Protein AF-A0A0V0HDE5-F1 (afdb_monomer_lite)

Foldseek 3Di:
DDADDAQAEDEAEFEPQLVVLCPPVVCVVVVVCVVHNYHYPYYDYAPDFDAQPCVVDSVSSNVVRVPTDTPDDPDD

Sequence (76 aa):
MLFMDRESSVMEFFPKGWLENAGVGQYAHHWMADQSGMKHQGAWWDPIGKDCPSPQDHLQCFLFHKDGMVGHNETC

Radius of gyration: 14.6 Å; chains: 1; bounding box: 32×26×38 Å

Structure (mmCIF, N/CA/C/O backbone):
data_AF-A0A0V0HDE5-F1
#
_entry.id   AF-A0A0V0HDE5-F1
#
loop_
_atom_site.group_PDB
_atom_site.id
_atom_site.type_symbol
_atom_site.label_atom_id
_atom_site.label_alt_id
_atom_site.label_comp_id
_atom_site.label_asym_id
_atom_site.label_entity_id
_atom_site.label_seq_id
_atom_site.pdbx_PDB_ins_code
_atom_site.Cartn_x
_atom_site.Cartn_y
_atom_site.Cartn_z
_atom_site.occupancy
_atom_site.B_iso_or_equiv
_atom_site.auth_seq_id
_atom_site.auth_comp_id
_atom_site.auth_asym_id
_atom_site.auth_atom_id
_atom_site.pdbx_PDB_model_num
ATOM 1 N N . MET A 1 1 ? -5.812 16.540 12.695 1.00 61.75 1 MET A N 1
ATOM 2 C CA . MET A 1 1 ? -6.764 15.415 12.815 1.00 61.75 1 MET A CA 1
ATOM 3 C C . MET A 1 1 ? -7.391 15.195 11.455 1.00 61.75 1 MET A C 1
ATOM 5 O O . MET A 1 1 ? -7.815 16.171 10.849 1.00 61.75 1 MET A O 1
ATOM 9 N N . LEU A 1 2 ? -7.388 13.954 10.970 1.00 69.94 2 LEU A N 1
ATOM 10 C CA . LEU A 1 2 ? -8.192 13.548 9.820 1.00 69.94 2 LEU A CA 1
ATOM 11 C C . LEU A 1 2 ? -9.573 13.166 10.354 1.00 69.94 2 LEU A C 1
ATOM 13 O O . LEU A 1 2 ? -9.669 12.347 11.265 1.00 69.94 2 LEU A O 1
ATOM 17 N N . PHE A 1 3 ? -10.620 13.800 9.840 1.00 77.12 3 PHE A N 1
ATOM 18 C CA . PHE A 1 3 ? -11.991 13.537 10.266 1.00 77.12 3 PHE A CA 1
ATOM 19 C C . PHE A 1 3 ? -12.625 12.544 9.288 1.00 77.12 3 PHE A C 1
ATOM 21 O O . PHE A 1 3 ? -13.070 12.934 8.213 1.00 77.12 3 PHE A O 1
ATOM 28 N N . MET A 1 4 ? -12.615 11.264 9.654 1.00 83.75 4 MET A N 1
ATOM 29 C CA . MET A 1 4 ? -13.381 10.197 9.001 1.00 83.75 4 MET A CA 1
ATOM 30 C C . MET A 1 4 ? -14.414 9.657 9.995 1.00 83.75 4 MET A C 1
ATOM 32 O O . MET A 1 4 ? -14.320 9.925 11.197 1.00 83.75 4 MET A O 1
ATOM 36 N N . ASP A 1 5 ? -15.401 8.914 9.505 1.00 86.25 5 ASP A N 1
ATOM 37 C CA . ASP A 1 5 ? -16.380 8.268 10.375 1.00 86.25 5 ASP A CA 1
ATOM 38 C C . ASP A 1 5 ? -15.699 7.181 11.222 1.00 86.25 5 ASP A C 1
ATOM 40 O O . ASP A 1 5 ? -15.008 6.304 10.695 1.00 86.25 5 ASP A O 1
ATOM 44 N N . ARG A 1 6 ? -15.849 7.254 12.545 1.00 84.88 6 ARG A N 1
ATOM 45 C CA . ARG A 1 6 ? -15.247 6.269 13.458 1.00 84.88 6 ARG A CA 1
ATOM 46 C C . ARG A 1 6 ? -15.943 4.924 13.297 1.00 84.88 6 ARG A C 1
ATOM 48 O O . ARG A 1 6 ? -17.136 4.891 13.035 1.00 84.88 6 ARG A O 1
ATOM 55 N N . GLU A 1 7 ? -15.213 3.824 13.480 1.00 88.50 7 GLU A N 1
ATOM 56 C CA . GLU A 1 7 ? -15.701 2.444 13.272 1.00 88.50 7 GLU A CA 1
ATOM 57 C C . GLU A 1 7 ? -16.052 2.078 11.821 1.00 88.50 7 GLU A C 1
ATOM 59 O O . GLU A 1 7 ? -16.317 0.903 11.540 1.00 88.50 7 GLU A O 1
ATOM 64 N N . SER A 1 8 ? -16.000 3.035 10.890 1.00 89.62 8 SER A N 1
ATOM 65 C CA . SER A 1 8 ? -16.045 2.741 9.461 1.00 89.62 8 SER A CA 1
ATOM 66 C C . SER A 1 8 ? -14.813 1.939 9.033 1.00 89.62 8 SER A C 1
ATOM 68 O O . SER A 1 8 ? -13.797 1.889 9.733 1.00 89.62 8 SER A O 1
ATOM 70 N N . SER A 1 9 ? -14.908 1.261 7.893 1.00 90.75 9 SER A N 1
ATOM 71 C CA . SER A 1 9 ? -13.869 0.356 7.410 1.00 90.75 9 SER A CA 1
ATOM 72 C C . SER A 1 9 ? -13.218 0.852 6.128 1.00 90.75 9 SER A C 1
ATOM 74 O O . SER A 1 9 ? -13.919 1.293 5.219 1.00 90.75 9 SER A O 1
ATOM 76 N N . VAL A 1 10 ? -11.902 0.683 6.015 1.00 89.81 10 VAL A N 1
ATOM 77 C CA . VAL A 1 10 ? -11.157 0.879 4.765 1.00 89.81 10 VAL A CA 1
ATOM 78 C C . VAL A 1 10 ? -10.525 -0.436 4.321 1.00 89.81 10 VAL A C 1
ATOM 80 O O . VAL A 1 10 ? -10.064 -1.222 5.149 1.00 89.81 10 VAL A O 1
ATOM 83 N N . MET A 1 11 ? -10.513 -0.669 3.012 1.00 90.06 11 MET A N 1
ATOM 84 C CA . MET A 1 11 ? -9.821 -1.780 2.366 1.00 90.06 11 MET A CA 1
ATOM 85 C C . MET A 1 11 ? -8.952 -1.212 1.249 1.00 90.06 11 MET A C 1
ATOM 87 O O . MET A 1 11 ? -9.400 -0.350 0.490 1.00 90.06 11 MET A O 1
ATOM 91 N N . GLU A 1 12 ? -7.711 -1.676 1.171 1.00 88.50 12 GLU A N 1
ATOM 92 C CA . GLU A 1 12 ? -6.746 -1.213 0.179 1.00 88.50 12 GLU A CA 1
ATOM 93 C C . GLU A 1 12 ? -6.688 -2.176 -1.005 1.00 88.50 12 GLU A C 1
ATOM 95 O O . GLU A 1 12 ? -6.635 -3.394 -0.828 1.00 88.50 12 GLU A O 1
ATOM 100 N N . PHE A 1 13 ? -6.669 -1.613 -2.210 1.00 87.06 13 PHE A N 1
ATOM 101 C CA . PHE A 1 13 ? -6.554 -2.349 -3.462 1.00 87.06 13 PHE A CA 1
ATOM 102 C C . PHE A 1 13 ? -5.327 -1.852 -4.216 1.00 87.06 13 PHE A C 1
ATOM 104 O O . PHE A 1 13 ? -5.222 -0.662 -4.516 1.00 87.06 13 PHE A O 1
ATOM 111 N N . PHE A 1 14 ? -4.408 -2.762 -4.527 1.00 87.62 14 PHE A N 1
ATOM 112 C CA . PHE A 1 14 ? -3.164 -2.444 -5.213 1.00 87.62 14 PHE A CA 1
ATOM 113 C C . PHE A 1 14 ? -3.111 -3.113 -6.591 1.00 87.62 14 PHE A C 1
ATOM 115 O O . PHE A 1 14 ? -3.311 -4.325 -6.686 1.00 87.62 14 PHE A O 1
ATOM 122 N N . PRO A 1 15 ? -2.806 -2.371 -7.666 1.00 87.69 15 PRO A N 1
ATOM 123 C CA . PRO A 1 15 ? -2.520 -2.977 -8.960 1.00 87.69 15 PRO A CA 1
ATOM 124 C C . PRO A 1 15 ? -1.221 -3.789 -8.910 1.00 87.69 15 PRO A C 1
ATOM 126 O O . PRO A 1 15 ? -0.300 -3.487 -8.138 1.00 87.69 15 PRO A O 1
ATOM 129 N N . LYS A 1 16 ? -1.136 -4.818 -9.763 1.00 85.19 16 LYS A N 1
ATOM 130 C CA . LYS A 1 16 ? 0.055 -5.666 -9.906 1.00 85.19 16 LYS A CA 1
ATOM 131 C C . LYS A 1 16 ? 1.312 -4.807 -10.079 1.00 85.19 16 LYS A C 1
ATOM 133 O O . LYS A 1 16 ? 1.303 -3.874 -10.877 1.00 85.19 16 LYS A O 1
ATOM 138 N N . GLY A 1 17 ? 2.385 -5.126 -9.355 1.00 83.12 17 GLY A N 1
ATOM 139 C CA . GLY A 1 17 ? 3.688 -4.455 -9.468 1.00 83.1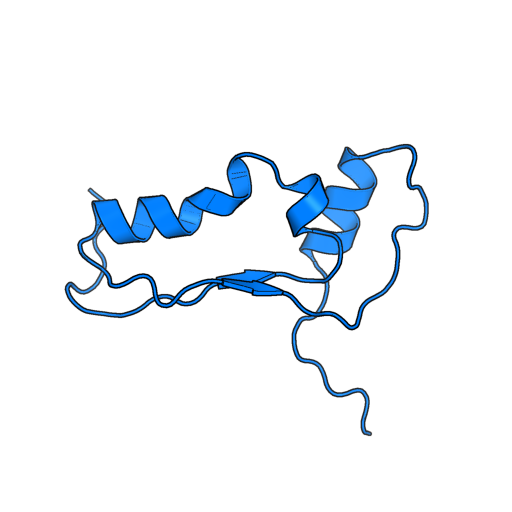2 17 GLY A CA 1
ATOM 140 C C . GLY A 1 17 ? 3.791 -3.092 -8.771 1.00 83.12 17 GLY A C 1
ATOM 141 O O . GLY A 1 17 ? 4.897 -2.593 -8.576 1.00 83.12 17 GLY A O 1
ATOM 142 N N . TRP A 1 18 ? 2.686 -2.482 -8.324 1.00 85.44 18 TRP A N 1
ATOM 143 C CA . TRP A 1 18 ? 2.761 -1.206 -7.601 1.00 85.44 18 TRP A CA 1
ATOM 144 C C . TRP A 1 18 ? 3.310 -1.373 -6.185 1.00 85.44 18 TRP A C 1
ATOM 146 O O . TRP A 1 18 ? 4.169 -0.601 -5.767 1.00 85.44 18 TRP A O 1
ATOM 156 N N . LEU A 1 19 ? 2.858 -2.411 -5.471 1.00 83.25 19 LEU A N 1
ATOM 157 C CA . LEU A 1 19 ? 3.248 -2.671 -4.082 1.00 83.25 19 LEU A CA 1
ATOM 158 C C . LEU A 1 19 ? 4.771 -2.834 -3.928 1.00 83.25 19 LEU A C 1
ATOM 160 O O . LEU A 1 19 ? 5.367 -2.259 -3.024 1.00 83.25 19 LEU A O 1
ATOM 164 N N . GLU A 1 20 ? 5.410 -3.540 -4.864 1.00 82.88 20 GLU A N 1
ATOM 165 C CA . GLU A 1 20 ? 6.866 -3.752 -4.893 1.00 82.88 20 GLU A CA 1
ATOM 166 C C . GLU A 1 20 ? 7.648 -2.436 -5.019 1.00 82.88 20 GLU A C 1
ATOM 168 O O . GLU A 1 20 ? 8.743 -2.298 -4.473 1.00 82.88 20 GLU A O 1
ATOM 173 N N . ASN A 1 21 ? 7.061 -1.447 -5.697 1.00 83.88 21 ASN A N 1
ATOM 174 C CA . ASN A 1 21 ? 7.678 -0.153 -5.969 1.00 83.88 21 ASN A CA 1
ATOM 175 C C . ASN A 1 21 ? 7.267 0.945 -4.968 1.00 83.88 21 ASN A C 1
ATOM 177 O O . ASN A 1 21 ? 7.905 1.996 -4.915 1.00 83.88 21 ASN A O 1
ATOM 181 N N . ALA A 1 22 ? 6.208 0.740 -4.176 1.00 81.12 22 ALA A N 1
ATOM 182 C CA . ALA A 1 22 ? 5.626 1.76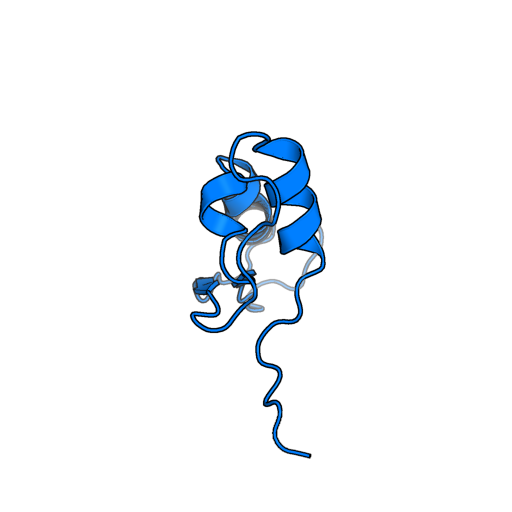5 -3.305 1.00 81.12 22 ALA A CA 1
ATOM 183 C C . ALA A 1 22 ? 6.407 2.010 -2.0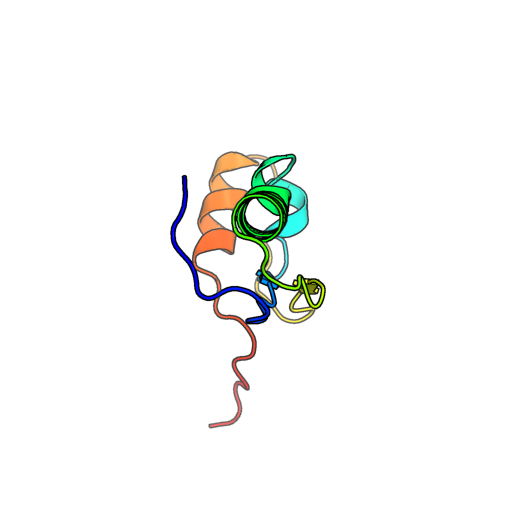04 1.00 81.12 22 ALA A C 1
ATOM 185 O O . ALA A 1 22 ? 6.300 3.087 -1.405 1.00 81.12 22 ALA A O 1
ATOM 186 N N . GLY A 1 23 ? 7.199 1.030 -1.559 1.00 85.25 23 GLY A N 1
ATOM 187 C CA . GLY A 1 23 ? 8.004 1.127 -0.344 1.00 85.25 23 GLY A CA 1
ATOM 188 C C . GLY A 1 23 ? 7.166 1.531 0.874 1.00 85.25 23 GLY A C 1
ATOM 189 O O . GLY A 1 23 ? 6.112 0.966 1.138 1.00 85.25 23 GLY A O 1
ATOM 190 N N . VAL A 1 24 ? 7.610 2.547 1.619 1.00 85.25 24 VAL A N 1
ATOM 191 C CA . VAL A 1 24 ? 6.906 3.037 2.823 1.00 85.25 24 VAL A CA 1
ATOM 192 C C . VAL A 1 24 ? 5.527 3.628 2.499 1.00 85.25 24 VAL A 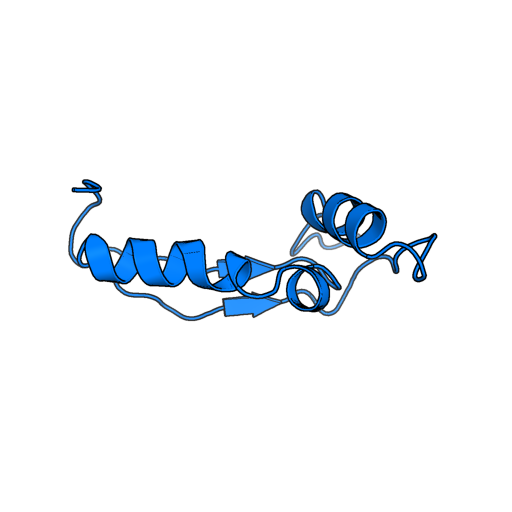C 1
ATOM 194 O O . VAL A 1 24 ? 4.628 3.589 3.339 1.00 85.25 24 VAL A O 1
ATOM 197 N N . GLY A 1 25 ? 5.334 4.137 1.277 1.00 83.25 25 GLY A N 1
ATOM 198 C CA . GLY A 1 25 ? 4.075 4.745 0.843 1.00 83.25 25 GLY A CA 1
ATOM 199 C C . GLY A 1 25 ? 2.882 3.788 0.883 1.00 83.25 25 GLY A C 1
ATOM 200 O O . GLY A 1 25 ? 1.749 4.251 0.999 1.00 83.25 25 GLY A O 1
ATOM 201 N N . GLN A 1 26 ? 3.123 2.472 0.874 1.00 84.31 26 GLN A N 1
ATOM 202 C CA . GLN A 1 26 ? 2.067 1.461 0.968 1.00 84.31 26 GLN A CA 1
ATOM 203 C C . GLN A 1 26 ? 1.266 1.535 2.278 1.00 84.31 26 GLN A C 1
ATOM 205 O O . GLN A 1 26 ? 0.101 1.165 2.299 1.00 84.31 26 GLN A O 1
ATOM 210 N N . TYR A 1 27 ? 1.851 2.064 3.359 1.00 88.25 27 TYR A N 1
ATOM 211 C CA . TYR A 1 27 ? 1.198 2.149 4.672 1.00 88.25 27 TYR A CA 1
ATOM 212 C C . TYR A 1 27 ? 0.428 3.451 4.903 1.00 88.25 27 TYR A C 1
ATOM 214 O O . TYR A 1 27 ? -0.105 3.659 5.992 1.00 88.25 27 TYR A O 1
ATOM 222 N N . ALA A 1 28 ? 0.364 4.348 3.914 1.00 87.94 28 ALA A N 1
ATOM 223 C CA . ALA A 1 28 ? -0.281 5.647 4.086 1.00 87.94 28 ALA A CA 1
ATOM 224 C C . ALA A 1 28 ? -1.747 5.508 4.533 1.00 87.94 28 ALA A C 1
ATOM 226 O O . ALA A 1 28 ? -2.175 6.190 5.462 1.00 87.94 28 ALA A O 1
ATOM 227 N N . HIS A 1 29 ? -2.503 4.604 3.909 1.00 86.56 29 HIS A N 1
ATOM 228 C CA . HIS A 1 29 ? -3.915 4.379 4.223 1.00 86.56 29 HIS A CA 1
ATOM 229 C C . HIS A 1 29 ? -4.113 3.626 5.547 1.00 86.56 29 HIS A C 1
ATOM 231 O O . HIS A 1 29 ? -4.997 4.002 6.318 1.00 86.56 29 HIS A O 1
ATOM 237 N N . HIS A 1 30 ? -3.231 2.683 5.881 1.00 89.69 30 HIS A N 1
ATOM 238 C CA . HIS A 1 30 ? -3.165 2.066 7.206 1.00 89.69 30 HIS A CA 1
ATOM 239 C C . HIS A 1 30 ? -2.968 3.107 8.320 1.00 89.69 30 HIS A C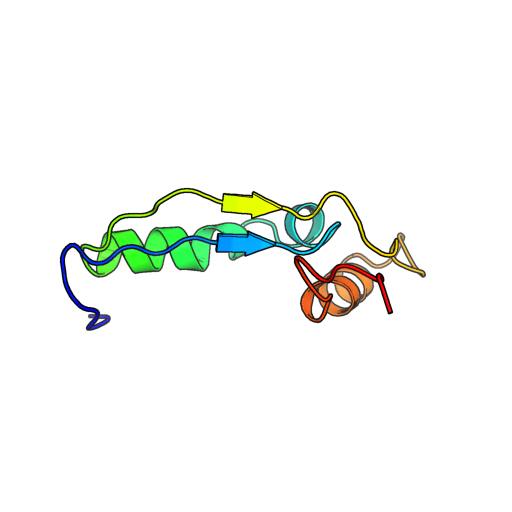 1
ATOM 241 O O . HIS A 1 30 ? -3.770 3.180 9.249 1.00 89.69 30 HIS A O 1
ATOM 247 N N . TRP A 1 31 ? -1.985 4.002 8.185 1.00 91.00 31 TRP A N 1
ATOM 248 C CA . TRP A 1 31 ? -1.777 5.073 9.163 1.00 91.00 31 TRP A CA 1
ATOM 249 C C . TRP A 1 31 ? -2.947 6.050 9.224 1.00 91.00 31 TRP A C 1
ATOM 251 O O . TRP A 1 31 ? -3.303 6.511 10.305 1.00 91.00 31 TRP A O 1
ATOM 261 N N . MET A 1 32 ? -3.567 6.375 8.087 1.00 89.06 32 MET A N 1
ATOM 262 C CA . MET A 1 32 ? -4.766 7.214 8.090 1.00 89.06 32 MET A CA 1
ATOM 263 C C . MET A 1 32 ? -5.925 6.553 8.841 1.00 89.06 32 MET A C 1
ATOM 265 O O . MET A 1 32 ? -6.626 7.253 9.575 1.00 89.06 32 MET A O 1
ATOM 269 N N . ALA A 1 33 ? -6.108 5.237 8.705 1.00 90.69 33 ALA A N 1
ATOM 270 C CA . ALA A 1 33 ? -7.128 4.491 9.436 1.0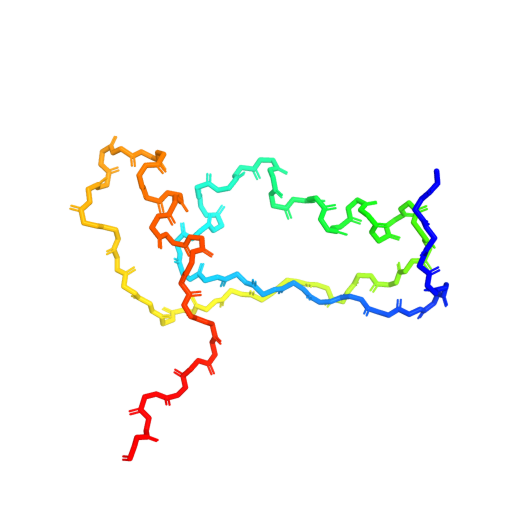0 90.69 33 ALA A CA 1
ATOM 271 C C . ALA A 1 33 ? -6.878 4.540 10.952 1.00 90.69 33 ALA A C 1
ATOM 273 O O . ALA A 1 33 ? -7.770 4.934 11.707 1.00 90.69 33 ALA A O 1
ATOM 274 N N . ASP A 1 34 ? -5.641 4.271 11.380 1.00 89.44 34 ASP A N 1
ATOM 275 C CA . ASP A 1 34 ? -5.237 4.321 12.790 1.00 89.44 34 ASP A CA 1
ATOM 276 C C . ASP A 1 34 ? -5.452 5.710 13.403 1.00 89.44 34 ASP A C 1
ATOM 278 O O . ASP A 1 34 ? -5.988 5.852 14.503 1.00 89.44 34 ASP A O 1
ATOM 282 N N . GLN A 1 35 ? -5.070 6.763 12.674 1.00 90.69 35 GLN A N 1
ATOM 283 C CA . GLN A 1 35 ? -5.185 8.147 13.142 1.00 90.69 35 GLN A CA 1
ATOM 284 C C . GLN A 1 35 ? -6.636 8.642 13.224 1.00 90.69 35 GLN A C 1
ATOM 286 O O . GLN A 1 35 ? -6.913 9.602 13.946 1.00 90.69 35 GLN A O 1
ATOM 291 N N . SER A 1 36 ? -7.558 8.028 12.481 1.00 90.06 36 SER A N 1
ATOM 292 C CA . SER A 1 36 ? -8.968 8.435 12.420 1.00 90.06 36 SER A CA 1
ATOM 293 C C . SER A 1 36 ? -9.915 7.523 13.208 1.00 90.06 36 SER A C 1
ATOM 295 O O . SER A 1 36 ? -11.070 7.893 13.426 1.00 90.06 36 SER A O 1
ATOM 297 N N . GLY A 1 37 ? -9.434 6.383 13.716 1.00 90.06 37 GLY A N 1
ATOM 298 C CA . GLY A 1 37 ? -10.263 5.396 14.416 1.00 90.06 37 GLY A CA 1
ATOM 299 C C . GLY A 1 37 ? -11.140 4.573 13.467 1.00 90.06 37 GLY A C 1
ATOM 300 O O . GLY A 1 37 ? -12.249 4.182 13.836 1.00 90.06 37 GLY A O 1
ATOM 301 N N . MET A 1 38 ? -10.667 4.354 12.239 1.00 93.00 38 MET A N 1
ATOM 302 C CA . MET A 1 38 ? -11.275 3.434 11.278 1.00 93.00 38 MET A CA 1
ATOM 303 C C . MET A 1 38 ? -10.706 2.021 11.453 1.00 93.00 38 MET A C 1
ATOM 305 O O . MET A 1 38 ? -9.602 1.829 11.957 1.00 93.00 38 MET A O 1
ATOM 309 N N . LYS A 1 39 ? -11.442 1.019 10.973 1.00 92.06 39 LYS A N 1
ATOM 310 C CA . LYS A 1 39 ? -10.996 -0.376 10.897 1.00 92.06 39 LYS A CA 1
ATOM 311 C C . LYS A 1 39 ? -10.308 -0.638 9.561 1.00 92.06 39 LYS A C 1
ATOM 313 O O . LYS A 1 39 ? -10.952 -0.586 8.512 1.00 92.06 39 LYS A O 1
ATOM 318 N N . HIS A 1 40 ? -9.023 -0.967 9.593 1.00 92.56 40 HIS A N 1
ATOM 319 C CA . HIS A 1 40 ? -8.318 -1.473 8.416 1.00 92.56 40 HIS A CA 1
ATOM 320 C C . HIS A 1 40 ? -8.695 -2.941 8.180 1.00 92.56 40 HIS A C 1
ATOM 322 O O . HIS A 1 40 ? -8.492 -3.785 9.050 1.00 92.56 40 HIS A O 1
ATOM 328 N N . GLN A 1 41 ? -9.300 -3.239 7.030 1.00 92.06 41 GLN A N 1
ATOM 329 C CA . GLN A 1 41 ? -9.774 -4.586 6.670 1.00 92.06 41 GLN A CA 1
ATOM 330 C C . GLN A 1 41 ? -8.707 -5.417 5.945 1.00 92.06 41 GLN A C 1
ATOM 332 O O . GLN A 1 41 ? -8.981 -6.537 5.515 1.00 92.06 41 GLN A O 1
ATOM 337 N N . GLY A 1 42 ? -7.495 -4.882 5.803 1.00 89.50 42 GLY A N 1
ATOM 338 C CA . GLY A 1 42 ? -6.412 -5.490 5.051 1.00 89.50 42 GLY A CA 1
ATOM 339 C C . GLY A 1 42 ? -6.230 -4.892 3.659 1.00 89.50 42 GLY A C 1
ATOM 340 O O . GLY A 1 42 ? -6.886 -3.927 3.253 1.00 89.50 42 GLY A O 1
ATOM 341 N N . ALA A 1 43 ? -5.287 -5.497 2.948 1.00 88.56 43 ALA A N 1
ATOM 342 C CA . ALA A 1 43 ? -4.868 -5.109 1.616 1.00 88.56 43 ALA A CA 1
ATOM 343 C C . ALA A 1 43 ? -5.021 -6.286 0.653 1.00 88.56 43 ALA A C 1
ATOM 345 O O . ALA A 1 43 ? -4.665 -7.420 0.983 1.00 88.56 43 ALA A O 1
ATOM 346 N N . TRP A 1 44 ? -5.507 -5.996 -0.548 1.00 87.00 44 TRP A N 1
ATOM 347 C CA . TRP A 1 44 ? -5.572 -6.934 -1.656 1.00 87.00 44 TRP A CA 1
ATOM 348 C C . TRP A 1 44 ? -4.752 -6.405 -2.829 1.00 87.00 44 TRP A C 1
ATOM 350 O O . TRP A 1 44 ? -4.783 -5.212 -3.131 1.00 87.00 44 TRP A O 1
ATOM 360 N N . TRP A 1 45 ? -4.016 -7.287 -3.497 1.00 84.44 45 TRP A N 1
ATOM 361 C CA . TRP A 1 45 ? -3.249 -6.956 -4.693 1.00 84.44 45 TRP A CA 1
ATOM 362 C C . TRP A 1 45 ? -3.751 -7.769 -5.878 1.00 84.44 45 TRP A C 1
ATOM 364 O O . TRP A 1 45 ? -4.020 -8.964 -5.750 1.00 84.44 45 TRP A O 1
ATOM 374 N N . ASP A 1 46 ? -3.848 -7.119 -7.033 1.00 85.25 46 ASP A N 1
ATOM 375 C CA . ASP A 1 46 ? -4.264 -7.780 -8.261 1.00 85.25 46 ASP A CA 1
ATOM 376 C C . ASP A 1 46 ? -3.136 -8.684 -8.782 1.00 85.25 46 ASP A C 1
ATOM 378 O O . ASP A 1 46 ? -2.033 -8.189 -9.049 1.00 85.25 46 ASP A O 1
ATOM 382 N N . PRO A 1 47 ? -3.351 -10.005 -8.928 1.00 80.38 47 PRO A N 1
ATOM 383 C CA . PRO A 1 47 ? -2.370 -10.870 -9.573 1.00 80.38 47 PRO A CA 1
ATOM 384 C C . PRO A 1 47 ? -2.323 -10.658 -11.095 1.00 80.38 47 PRO A C 1
ATOM 386 O O . PRO A 1 47 ? -1.334 -11.035 -11.732 1.00 80.38 47 PRO A O 1
ATOM 389 N N . ILE A 1 48 ? -3.370 -10.074 -11.686 1.00 79.00 48 ILE A N 1
ATOM 390 C CA . ILE A 1 48 ? -3.516 -9.876 -13.126 1.00 79.00 48 ILE A CA 1
ATOM 391 C C . ILE A 1 48 ? -3.164 -8.425 -13.452 1.00 79.00 48 ILE A C 1
ATOM 393 O O . ILE A 1 48 ? -3.724 -7.475 -12.918 1.00 79.00 48 ILE A O 1
ATOM 397 N N . GLY A 1 49 ? -2.191 -8.236 -14.337 1.00 76.69 49 GLY A N 1
ATOM 398 C CA . GLY A 1 49 ? -1.746 -6.904 -14.716 1.00 76.69 49 GLY A CA 1
ATOM 399 C C . GLY A 1 49 ? -0.572 -6.933 -15.679 1.00 76.69 49 GLY A C 1
ATOM 400 O O . GLY A 1 49 ? 0.100 -7.957 -15.841 1.00 76.69 49 GLY A O 1
ATOM 401 N N . LYS A 1 50 ? -0.340 -5.790 -16.324 1.00 81.06 50 LYS A N 1
ATOM 402 C CA . LYS A 1 50 ? 0.764 -5.589 -17.266 1.00 81.06 50 LYS A CA 1
ATOM 403 C C . LYS A 1 50 ? 2.062 -5.377 -16.506 1.00 81.06 50 LYS A C 1
ATOM 405 O O . LYS A 1 50 ? 2.086 -4.613 -15.546 1.00 81.06 50 LYS A O 1
ATOM 410 N N . ASP A 1 51 ? 3.125 -6.020 -16.965 1.00 83.31 51 ASP A N 1
ATOM 411 C CA . ASP A 1 51 ? 4.463 -5.799 -16.426 1.00 83.31 51 ASP A CA 1
ATOM 412 C C . ASP A 1 51 ? 5.025 -4.459 -16.918 1.00 83.31 51 ASP A C 1
ATOM 414 O O . ASP A 1 51 ? 4.683 -3.978 -18.004 1.00 83.31 51 ASP A O 1
ATOM 418 N N . CYS A 1 52 ? 5.876 -3.838 -16.102 1.00 84.50 52 CYS A N 1
ATOM 419 C CA . CYS A 1 52 ? 6.486 -2.559 -16.435 1.00 84.50 52 CYS A CA 1
ATOM 420 C C . CYS A 1 52 ? 7.379 -2.672 -17.688 1.00 84.50 52 CYS A C 1
ATOM 422 O O . CYS A 1 52 ? 8.232 -3.562 -17.750 1.00 84.50 52 CYS A O 1
ATOM 424 N N . PRO A 1 53 ? 7.269 -1.747 -18.661 1.00 84.56 53 PRO A N 1
ATOM 425 C CA . PRO A 1 53 ? 8.081 -1.785 -19.879 1.00 84.56 53 PRO A CA 1
ATOM 426 C C . PRO A 1 53 ? 9.569 -1.467 -19.648 1.00 84.56 53 PRO A C 1
ATOM 428 O O . PRO A 1 53 ? 10.392 -1.793 -20.499 1.00 84.56 53 PRO A O 1
ATOM 431 N N . SER A 1 54 ? 9.925 -0.827 -18.528 1.00 85.69 54 SER A N 1
ATOM 432 C CA . SER A 1 54 ? 11.294 -0.388 -18.222 1.00 85.69 54 SER A CA 1
ATOM 433 C C . SER A 1 54 ? 11.690 -0.730 -16.777 1.00 85.69 54 SER A C 1
ATOM 435 O O . SER A 1 54 ? 11.778 0.169 -15.939 1.00 85.69 54 SER A O 1
ATOM 437 N N . PRO A 1 55 ? 11.955 -2.011 -16.462 1.00 80.94 55 PRO A N 1
ATOM 438 C CA . PRO A 1 55 ? 12.173 -2.484 -15.091 1.00 80.94 55 PRO A CA 1
ATOM 439 C C . PRO A 1 55 ? 13.410 -1.892 -14.397 1.00 80.94 55 PRO A C 1
ATOM 441 O O . PRO A 1 55 ? 13.515 -1.957 -13.177 1.00 80.94 55 PRO A O 1
ATOM 444 N N . GLN A 1 56 ? 14.352 -1.303 -15.140 1.00 85.00 56 GLN A N 1
ATOM 445 C CA . GLN A 1 56 ? 15.533 -0.646 -14.567 1.00 85.00 56 GLN A CA 1
ATOM 446 C C . GLN A 1 56 ? 15.213 0.708 -13.917 1.00 85.00 56 GLN A C 1
ATOM 448 O O . GLN A 1 56 ? 16.002 1.193 -13.109 1.00 85.00 56 GLN A O 1
ATOM 453 N N . ASP A 1 57 ? 14.077 1.320 -14.261 1.00 87.56 57 ASP A N 1
ATOM 454 C CA . ASP A 1 57 ? 13.652 2.607 -13.720 1.00 87.56 57 ASP A CA 1
ATOM 455 C C . ASP A 1 57 ? 12.464 2.408 -12.772 1.00 87.56 57 ASP A C 1
ATOM 457 O O . ASP A 1 57 ? 11.297 2.386 -13.171 1.00 87.56 57 ASP A O 1
ATOM 461 N N . HIS A 1 58 ? 12.782 2.269 -11.483 1.00 84.19 58 HIS A N 1
ATOM 462 C CA . HIS A 1 58 ? 11.792 2.068 -10.423 1.00 84.19 58 HIS A CA 1
ATOM 463 C C . HIS A 1 58 ? 10.732 3.178 -10.384 1.00 84.19 58 HIS A C 1
ATOM 465 O O . HIS A 1 58 ? 9.571 2.899 -10.086 1.00 84.19 58 HIS A O 1
ATOM 471 N N . LEU A 1 59 ? 11.096 4.431 -10.686 1.00 86.00 59 LEU A N 1
ATOM 472 C CA . LEU A 1 59 ? 10.148 5.546 -10.646 1.00 86.00 59 LEU A CA 1
ATOM 473 C C . LEU A 1 59 ? 9.157 5.456 -11.810 1.00 86.00 59 LEU A C 1
ATOM 475 O O . LEU A 1 59 ? 7.959 5.662 -11.611 1.00 86.00 59 LEU A O 1
ATOM 479 N N . GLN A 1 60 ? 9.635 5.112 -13.007 1.00 87.12 60 GLN A N 1
ATOM 480 C CA . GLN A 1 60 ? 8.765 4.887 -14.164 1.00 87.12 60 GLN A CA 1
ATOM 481 C C . GLN A 1 60 ? 7.827 3.704 -13.936 1.00 87.12 60 GLN A C 1
ATOM 483 O O . GLN A 1 60 ? 6.638 3.816 -14.224 1.00 87.12 60 GLN A O 1
ATOM 488 N N . CYS A 1 61 ? 8.316 2.605 -13.354 1.00 87.94 61 CYS A N 1
ATOM 489 C CA . CYS A 1 61 ? 7.459 1.470 -13.017 1.00 87.94 61 CYS A CA 1
ATOM 490 C C . CYS A 1 61 ? 6.436 1.809 -11.934 1.00 87.94 61 CYS A C 1
ATOM 492 O O . CYS A 1 61 ? 5.267 1.454 -12.072 1.00 87.94 61 CYS A O 1
ATOM 494 N N . PHE A 1 62 ? 6.834 2.549 -10.896 1.00 86.00 62 PHE A N 1
ATOM 495 C CA . PHE A 1 62 ? 5.908 3.029 -9.874 1.00 86.00 62 PHE A CA 1
ATOM 496 C C . PHE A 1 62 ? 4.762 3.839 -10.492 1.00 86.00 62 PHE A C 1
ATOM 498 O O . PHE A 1 62 ? 3.598 3.568 -10.204 1.00 86.00 62 PHE A O 1
ATOM 505 N N . LEU A 1 63 ? 5.079 4.806 -11.360 1.00 85.62 63 LEU A N 1
ATOM 506 C CA . LEU A 1 63 ? 4.077 5.640 -12.030 1.00 85.62 63 LEU A CA 1
ATOM 507 C C . LEU A 1 63 ? 3.219 4.832 -13.011 1.00 85.62 63 LEU A C 1
ATOM 509 O O . LEU A 1 63 ? 2.006 5.005 -13.028 1.00 85.62 63 LEU A O 1
ATOM 513 N N . PHE A 1 64 ? 3.823 3.912 -13.765 1.00 88.50 64 PHE A N 1
ATOM 514 C CA . PHE A 1 64 ? 3.111 3.035 -14.695 1.00 88.50 64 PHE A CA 1
ATOM 515 C C . PHE A 1 64 ? 2.075 2.159 -13.985 1.00 88.50 64 PHE A C 1
ATOM 517 O O . PHE A 1 64 ? 0.933 2.064 -14.429 1.00 88.50 64 PHE A O 1
ATOM 524 N N . HIS A 1 65 ? 2.460 1.534 -12.869 1.00 86.56 65 HIS A N 1
ATOM 525 C CA . HIS A 1 65 ? 1.556 0.673 -12.116 1.00 86.56 65 HIS A CA 1
ATOM 526 C C . HIS A 1 65 ? 0.535 1.466 -11.297 1.00 86.56 65 HIS A C 1
ATOM 528 O O . HIS A 1 65 ? -0.549 0.950 -11.051 1.00 86.56 65 HIS A O 1
ATOM 534 N N . LYS A 1 66 ? 0.839 2.708 -10.894 1.00 83.12 66 LYS A N 1
ATOM 535 C CA . LYS A 1 66 ? -0.042 3.529 -10.045 1.00 83.12 66 LYS A CA 1
ATOM 536 C C . LYS A 1 66 ? -1.419 3.756 -10.663 1.00 83.12 66 LYS A C 1
ATOM 538 O O . LYS A 1 66 ? -2.412 3.702 -9.945 1.00 83.12 66 LYS A O 1
ATOM 543 N N . ASP A 1 67 ? -1.462 3.979 -11.971 1.00 79.00 67 ASP A N 1
ATOM 544 C CA . ASP A 1 67 ? -2.700 4.211 -12.722 1.00 79.00 67 ASP A CA 1
ATOM 545 C C . ASP A 1 67 ? -3.258 2.909 -13.338 1.00 79.00 67 ASP A C 1
ATOM 547 O O . ASP A 1 67 ? -4.110 2.932 -14.230 1.00 79.00 67 ASP A O 1
ATOM 551 N N . GLY A 1 68 ? -2.765 1.754 -12.878 1.00 80.12 68 GLY A N 1
ATOM 552 C CA . GLY A 1 68 ? -3.238 0.441 -13.293 1.00 80.12 68 GLY A CA 1
ATOM 553 C C . GLY A 1 68 ? -4.682 0.192 -12.860 1.00 80.12 68 GLY A C 1
ATOM 554 O O . GLY A 1 68 ? -5.081 0.509 -11.741 1.00 80.12 68 GLY A O 1
ATOM 555 N N . MET A 1 69 ? -5.472 -0.409 -13.749 1.00 79.88 69 MET A N 1
ATOM 556 C CA . MET A 1 69 ? -6.821 -0.860 -13.408 1.00 79.88 69 MET A CA 1
ATOM 557 C C . MET A 1 69 ? -6.745 -2.071 -12.474 1.00 79.88 69 MET A C 1
ATOM 559 O O . MET A 1 69 ? -5.919 -2.957 -12.681 1.00 79.88 69 MET A O 1
ATOM 563 N N . VAL A 1 70 ? -7.621 -2.103 -11.469 1.00 80.31 70 VAL A N 1
ATOM 564 C CA . VAL A 1 70 ? -7.690 -3.164 -10.457 1.00 80.31 70 VAL A CA 1
ATOM 565 C C . VAL A 1 70 ? -9.061 -3.825 -10.517 1.00 80.31 70 VAL A C 1
ATOM 567 O O . VAL A 1 70 ? -10.076 -3.127 -10.532 1.00 80.31 70 VAL A O 1
ATOM 570 N N . GLY A 1 71 ? -9.106 -5.159 -10.557 1.00 70.75 71 GLY A N 1
ATOM 571 C CA . GLY A 1 71 ? -10.363 -5.915 -10.556 1.00 70.75 71 GLY A CA 1
ATOM 572 C C . GLY A 1 71 ? -11.185 -5.774 -11.842 1.00 70.75 71 GLY A C 1
ATOM 573 O O . GLY A 1 71 ? -12.401 -5.975 -11.822 1.00 70.75 71 GLY A O 1
ATOM 574 N N . HIS A 1 72 ? -10.551 -5.411 -12.962 1.00 67.75 72 HIS A N 1
ATOM 575 C CA . HIS A 1 72 ? -11.223 -5.351 -14.256 1.00 67.75 72 HIS A CA 1
ATOM 576 C C . HIS A 1 72 ? -11.261 -6.747 -14.890 1.00 67.75 72 HIS A C 1
ATOM 578 O O . HIS A 1 72 ? -10.238 -7.280 -15.313 1.00 67.75 72 HIS A O 1
ATOM 584 N N . ASN A 1 73 ? -12.449 -7.344 -14.966 1.00 61.31 73 ASN A N 1
ATOM 585 C CA . ASN A 1 73 ? -12.664 -8.539 -15.774 1.00 61.31 73 ASN A CA 1
ATOM 586 C C . ASN A 1 73 ? -12.677 -8.130 -17.253 1.00 61.31 73 ASN A C 1
ATOM 588 O O . ASN A 1 73 ? -13.618 -7.479 -17.694 1.00 61.31 73 ASN A O 1
ATOM 592 N N . GLU A 1 74 ? -11.686 -8.558 -18.037 1.00 59.97 74 GLU A N 1
ATOM 593 C CA . GLU A 1 74 ? -11.621 -8.341 -19.498 1.00 59.97 74 GLU A CA 1
ATOM 594 C C . GLU A 1 74 ? -12.660 -9.173 -20.290 1.00 59.97 74 GLU A C 1
ATOM 596 O O . GLU A 1 74 ? -12.455 -9.513 -21.454 1.00 59.97 74 GLU A O 1
ATOM 601 N N . THR A 1 75 ? -13.783 -9.543 -19.670 1.00 53.69 75 THR A N 1
ATOM 602 C CA . THR A 1 75 ? -14.891 -10.218 -20.357 1.00 53.69 75 THR A CA 1
ATOM 603 C C . THR A 1 75 ? -15.847 -9.167 -20.910 1.00 53.69 75 THR A C 1
ATOM 605 O O . THR A 1 75 ? -16.744 -8.696 -20.213 1.00 53.69 75 THR A O 1
ATOM 608 N N . CYS A 1 76 ? -15.607 -8.792 -22.168 1.00 42.72 76 CYS A N 1
ATOM 609 C CA . CYS A 1 76 ? -16.608 -8.202 -23.059 1.00 42.72 76 CYS A CA 1
ATOM 610 C C . CYS A 1 76 ? -17.447 -9.300 -23.723 1.00 42.72 76 CYS A C 1
ATOM 612 O O . CYS A 1 76 ? -16.866 -10.358 -24.062 1.00 42.72 76 CYS A O 1
#

Secondary structure (DSSP, 8-state):
-----TT-EEEEEE-TTHHHHHGGGGGHHHHHHHHHTPEEEEEEE-S--PPPS-TT-HHHHHHHHHT---S-----

pLDDT: mean 83.33, std 8.93, range [42.72, 93.0]

Organism: Solanum chacoense (NCBI:txid4108)